Protein AF-A0A5A5R4A9-F1 (afdb_monomer_lite)

Radius of gyration: 17.51 Å; chains: 1; bounding box: 35×36×54 Å

Secondary structure (DSSP, 8-state):
-HHHHHHHHHHHH---HHHHHHHHHHHHHHHHHHHHHTS-HHHHHHHHHHHHHHHHHHHHHHHHHHHHHHHHHHHTT--S-TTTHHHHHHHHHH-TTS-HHHHHHHHHHHHHHHHHHHHHHHHHHHTTS-HHHHHHHHHHSTTSHHHHTT-THHHHTTS----

pLDDT: mean 81.93, std 16.81, range [34.12, 97.25]

Sequence (163 aa):
MASGAALVVSVITDASLATILIYLGAFAGFLAVSKWLRSSHTERKIIRVKAITGMSAGVIATGAYDLSRLLIVKLFNIPLNPFKAIPVFGQLIIGANSPESAVLIWGILYHLLNGILFAVAYCFLFGNRNWKWGIAWAIASPNSDIGKRFSPFLVRYKLGEPR

Structure (mmCIF, N/CA/C/O backbone):
data_AF-A0A5A5R4A9-F1
#
_entry.id   AF-A0A5A5R4A9-F1
#
loop_
_atom_site.group_PDB
_atom_site.id
_atom_site.type_symbol
_atom_site.label_atom_id
_atom_site.label_alt_id
_atom_site.label_comp_id
_atom_site.label_asym_id
_atom_site.label_entity_id
_atom_site.label_seq_id
_atom_site.pdbx_PDB_ins_code
_atom_site.Cartn_x
_atom_site.Cartn_y
_atom_site.Cartn_z
_atom_site.occupancy
_atom_site.B_iso_or_equiv
_atom_site.auth_seq_id
_atom_site.auth_comp_id
_atom_site.auth_asym_id
_atom_site.auth_atom_id
_atom_site.pdbx_PDB_model_num
ATOM 1 N N . MET A 1 1 ? -6.988 -0.443 0.063 1.00 60.91 1 MET A N 1
ATOM 2 C CA . MET A 1 1 ? -8.010 -0.640 -1.000 1.00 60.91 1 MET A CA 1
ATOM 3 C C . MET A 1 1 ? -7.913 0.433 -2.080 1.00 60.91 1 MET A C 1
ATOM 5 O O . MET A 1 1 ? -7.769 0.066 -3.236 1.00 60.91 1 MET A O 1
ATOM 9 N N . ALA A 1 2 ? -7.933 1.726 -1.726 1.00 67.50 2 ALA A N 1
ATOM 10 C CA . ALA A 1 2 ? -7.897 2.828 -2.698 1.00 67.50 2 ALA A CA 1
ATOM 11 C C . ALA A 1 2 ? -6.706 2.777 -3.678 1.00 67.50 2 ALA A C 1
ATOM 13 O O . ALA A 1 2 ? -6.908 2.972 -4.866 1.00 67.50 2 ALA A O 1
ATOM 14 N N . SER A 1 3 ? -5.498 2.438 -3.216 1.00 72.69 3 SER A N 1
ATOM 15 C CA . SER A 1 3 ? -4.315 2.282 -4.081 1.00 72.69 3 SER A CA 1
ATOM 16 C C . SER A 1 3 ? -4.457 1.153 -5.106 1.00 72.69 3 SER A C 1
ATOM 18 O O . SER A 1 3 ? -4.208 1.360 -6.284 1.00 72.69 3 SER A O 1
ATOM 20 N N . GLY A 1 4 ? -4.928 -0.024 -4.685 1.00 73.12 4 GLY A N 1
ATOM 21 C CA . GLY A 1 4 ? -5.156 -1.154 -5.591 1.00 73.12 4 GLY A CA 1
ATOM 22 C C . GLY A 1 4 ? -6.230 -0.851 -6.637 1.00 73.12 4 GLY A C 1
ATOM 23 O O . GLY A 1 4 ? -6.042 -1.145 -7.812 1.00 73.12 4 GLY A O 1
ATOM 24 N N . ALA A 1 5 ? -7.319 -0.190 -6.230 1.00 73.62 5 ALA A N 1
ATOM 25 C CA . ALA A 1 5 ? -8.326 0.302 -7.166 1.00 73.62 5 ALA A CA 1
ATOM 26 C C . ALA A 1 5 ? -7.737 1.349 -8.128 1.00 73.62 5 ALA A C 1
ATOM 28 O O . ALA A 1 5 ? -7.998 1.281 -9.324 1.00 73.62 5 ALA A O 1
ATOM 29 N N . ALA A 1 6 ? -6.892 2.260 -7.630 1.00 70.44 6 ALA A N 1
ATOM 30 C CA . ALA A 1 6 ? -6.219 3.261 -8.452 1.00 70.44 6 ALA A CA 1
ATOM 31 C C . ALA A 1 6 ? -5.344 2.628 -9.539 1.00 70.44 6 ALA A C 1
ATOM 33 O O . ALA A 1 6 ? -5.387 3.067 -10.684 1.00 70.44 6 ALA A O 1
ATOM 34 N N . LEU A 1 7 ? -4.602 1.571 -9.202 1.00 77.38 7 LEU A N 1
ATOM 35 C CA . LEU A 1 7 ? -3.797 0.822 -10.165 1.00 77.38 7 LEU A CA 1
ATOM 36 C C . LEU A 1 7 ? -4.652 0.146 -11.232 1.00 77.38 7 LEU A C 1
ATOM 38 O O . LEU A 1 7 ? -4.328 0.245 -12.408 1.00 77.38 7 LEU A O 1
ATOM 42 N N . VAL A 1 8 ? -5.743 -0.518 -10.841 1.00 77.81 8 VAL A N 1
ATOM 43 C CA . VAL A 1 8 ? -6.650 -1.167 -11.800 1.00 77.81 8 VAL A CA 1
ATOM 44 C C . VAL A 1 8 ? -7.247 -0.136 -12.756 1.00 77.81 8 VAL A C 1
ATOM 46 O O . VAL A 1 8 ? -7.223 -0.353 -13.963 1.00 77.81 8 VAL A O 1
ATOM 49 N N . VAL A 1 9 ? -7.726 1.000 -12.239 1.00 77.00 9 VAL A N 1
ATOM 50 C CA . VAL A 1 9 ? -8.260 2.085 -13.073 1.00 77.00 9 VAL A CA 1
ATOM 51 C C . VAL A 1 9 ? -7.174 2.631 -13.996 1.00 77.00 9 VAL A C 1
ATOM 53 O O . VAL A 1 9 ? -7.407 2.697 -15.193 1.00 77.00 9 VAL A O 1
ATOM 56 N N . SER A 1 10 ? -5.983 2.935 -13.473 1.00 73.31 10 SER A N 1
ATOM 57 C CA . SER A 1 10 ? -4.857 3.458 -14.260 1.00 73.31 10 SER A CA 1
ATOM 58 C C . SER A 1 10 ? -4.481 2.535 -15.417 1.00 73.31 10 SER A C 1
ATOM 60 O O . SER A 1 10 ? -4.291 3.005 -16.530 1.00 73.31 10 SER A O 1
ATOM 62 N N . VAL A 1 11 ? -4.445 1.220 -15.181 1.00 81.38 11 VAL A N 1
ATOM 63 C CA . VAL A 1 11 ? -4.130 0.224 -16.217 1.00 81.38 11 VAL A CA 1
ATOM 64 C C . VAL A 1 11 ? -5.257 0.071 -17.245 1.00 81.38 11 VAL A C 1
ATOM 66 O O . VAL A 1 11 ? -4.984 -0.257 -18.392 1.00 81.38 11 VAL A O 1
ATOM 69 N N . ILE A 1 12 ? -6.521 0.264 -16.856 1.00 82.50 12 ILE A N 1
ATOM 70 C CA . ILE A 1 12 ? -7.670 0.141 -17.771 1.00 82.50 12 ILE A CA 1
ATOM 71 C C . ILE A 1 12 ? -7.858 1.405 -18.615 1.00 82.50 12 ILE A C 1
ATOM 73 O O . ILE A 1 12 ? -8.268 1.311 -19.769 1.00 82.50 12 ILE A O 1
ATOM 77 N N . THR A 1 13 ? -7.614 2.582 -18.040 1.00 80.81 13 THR A N 1
ATOM 78 C CA . THR A 1 13 ? -7.904 3.871 -18.681 1.00 80.81 13 THR A CA 1
ATOM 79 C C . THR A 1 13 ? -6.671 4.564 -19.251 1.00 80.81 13 THR A C 1
ATOM 81 O O . THR A 1 13 ? -6.812 5.657 -19.795 1.00 80.81 13 THR A O 1
ATOM 84 N N . ASP A 1 14 ? -5.478 3.986 -19.075 1.00 80.00 14 ASP A N 1
ATOM 85 C CA . ASP A 1 14 ? -4.173 4.612 -19.342 1.00 80.00 14 ASP A CA 1
ATOM 86 C C . ASP A 1 14 ? -3.997 5.991 -18.665 1.00 80.00 14 ASP A C 1
ATOM 88 O O . ASP A 1 14 ? -3.138 6.796 -19.031 1.00 80.00 14 ASP A O 1
ATOM 92 N N . ALA A 1 15 ? -4.805 6.288 -17.641 1.00 81.69 15 ALA A N 1
ATOM 93 C CA . ALA A 1 15 ? -4.714 7.537 -16.901 1.00 81.69 15 ALA A CA 1
ATOM 94 C C . ALA A 1 15 ? -3.590 7.483 -15.858 1.00 81.69 15 ALA A C 1
ATOM 96 O O . ALA A 1 15 ? -3.252 6.424 -15.320 1.00 81.69 15 ALA A O 1
ATOM 97 N N . SER A 1 16 ? -3.049 8.657 -15.520 1.00 86.19 16 SER A N 1
ATOM 98 C CA . SER A 1 16 ? -1.993 8.793 -14.514 1.00 86.19 16 SER A CA 1
ATOM 99 C C . SER A 1 16 ? -2.409 8.183 -13.173 1.00 86.19 16 SER A C 1
ATOM 101 O O . SER A 1 16 ? -3.411 8.582 -12.565 1.00 86.19 16 SER A O 1
ATOM 103 N N . LEU A 1 17 ? -1.593 7.249 -12.677 1.00 84.62 17 LEU A N 1
ATOM 104 C CA . LEU A 1 17 ? -1.800 6.632 -11.370 1.00 84.62 17 LEU A CA 1
ATOM 105 C C . LEU A 1 17 ? -1.719 7.678 -10.257 1.00 84.62 17 LEU A C 1
ATOM 107 O O . LEU A 1 17 ? -2.479 7.599 -9.294 1.00 84.62 17 LEU A O 1
ATOM 111 N N . ALA A 1 18 ? -0.855 8.688 -10.403 1.00 86.81 18 ALA A N 1
ATOM 112 C CA . ALA A 1 18 ? -0.739 9.781 -9.442 1.00 86.81 18 ALA A CA 1
ATOM 113 C C . ALA A 1 18 ? -2.069 10.533 -9.289 1.00 86.81 18 ALA A C 1
ATOM 115 O O . ALA A 1 18 ? -2.556 10.721 -8.175 1.00 86.81 18 ALA A O 1
ATOM 116 N N . THR A 1 19 ? -2.697 10.898 -10.407 1.00 84.62 19 THR A N 1
ATOM 117 C CA . THR A 1 19 ? -3.981 11.608 -10.415 1.00 84.62 19 THR A CA 1
ATOM 118 C C . THR A 1 19 ? -5.083 10.781 -9.757 1.00 84.62 19 THR A C 1
ATOM 120 O O . THR A 1 19 ? -5.811 11.282 -8.899 1.00 84.62 19 THR A O 1
ATOM 123 N N . ILE A 1 20 ? -5.182 9.493 -10.096 1.00 85.50 20 ILE A N 1
ATOM 124 C CA . ILE A 1 20 ? -6.203 8.612 -9.515 1.00 85.50 20 ILE A CA 1
ATOM 125 C C . ILE A 1 20 ? -5.958 8.402 -8.014 1.00 85.50 20 ILE A C 1
ATOM 127 O O . ILE A 1 20 ? -6.907 8.420 -7.227 1.00 85.50 20 ILE A O 1
ATOM 131 N N . LEU A 1 21 ? -4.697 8.254 -7.595 1.00 88.50 21 LEU A N 1
ATOM 132 C CA . LEU A 1 21 ? -4.323 8.164 -6.182 1.00 88.50 21 LEU A CA 1
ATOM 133 C C . LEU A 1 21 ? -4.713 9.417 -5.403 1.00 88.50 21 LEU A C 1
ATOM 135 O O . LEU A 1 21 ? -5.209 9.287 -4.286 1.00 88.50 21 LEU A O 1
ATOM 139 N N . ILE A 1 22 ? -4.529 10.606 -5.982 1.00 89.62 22 ILE A N 1
ATOM 140 C CA . ILE A 1 22 ? -4.932 11.867 -5.353 1.00 89.62 22 ILE A CA 1
ATOM 141 C C . ILE A 1 22 ? -6.448 11.891 -5.152 1.00 89.62 22 ILE A C 1
ATOM 143 O O . ILE A 1 22 ? -6.898 12.108 -4.030 1.00 89.62 22 ILE A O 1
ATOM 147 N N . TYR A 1 23 ? -7.244 11.612 -6.188 1.00 88.62 23 TYR A N 1
ATOM 148 C CA . TYR A 1 23 ? -8.705 11.669 -6.072 1.00 88.62 23 TYR A CA 1
ATOM 149 C C . TYR A 1 23 ? -9.270 10.601 -5.132 1.00 88.62 23 TYR A C 1
ATOM 151 O O . TYR A 1 23 ? -10.047 10.918 -4.230 1.00 88.62 23 TYR A O 1
ATOM 159 N N . LEU A 1 24 ? -8.857 9.339 -5.288 1.00 85.44 24 LEU A N 1
ATOM 160 C CA . LEU A 1 24 ? -9.323 8.259 -4.415 1.00 85.44 24 LEU A CA 1
ATOM 161 C C . LEU A 1 24 ? -8.796 8.416 -2.986 1.00 85.44 24 LEU A C 1
ATOM 163 O O . LEU A 1 24 ? -9.513 8.111 -2.032 1.00 85.44 24 LEU A O 1
ATOM 167 N N . GLY A 1 25 ? -7.566 8.904 -2.825 1.00 86.88 25 GLY A N 1
ATOM 168 C CA . GLY A 1 25 ? -6.965 9.208 -1.531 1.00 86.88 25 GLY A CA 1
ATOM 169 C C . GLY A 1 25 ? -7.686 10.346 -0.816 1.00 86.88 25 GLY A C 1
ATOM 170 O O . GLY A 1 25 ? -8.029 10.197 0.355 1.00 86.88 25 GLY A O 1
ATOM 171 N N . ALA A 1 26 ? -7.991 11.439 -1.518 1.00 88.12 26 ALA A N 1
ATOM 172 C CA . ALA A 1 26 ? -8.758 12.560 -0.982 1.00 88.12 26 ALA A CA 1
ATOM 173 C C . ALA A 1 26 ? -10.172 12.128 -0.578 1.00 88.12 26 ALA A C 1
ATOM 175 O O . ALA A 1 26 ? -10.618 12.440 0.526 1.00 88.12 26 ALA A O 1
ATOM 176 N N . PHE A 1 27 ? -10.850 11.343 -1.419 1.00 88.50 27 PHE A N 1
ATOM 177 C CA . PHE A 1 27 ? -12.175 10.814 -1.106 1.00 88.50 27 PHE A CA 1
ATOM 178 C C . PHE A 1 27 ? -12.151 9.879 0.114 1.00 88.50 27 PHE A C 1
ATOM 180 O O . PHE A 1 27 ? -12.928 10.054 1.053 1.00 88.50 27 PHE A O 1
ATOM 187 N N . ALA A 1 28 ? -11.217 8.924 0.158 1.00 86.50 28 ALA A N 1
ATOM 188 C CA . ALA A 1 28 ? -11.058 8.031 1.305 1.00 86.50 28 ALA A CA 1
ATOM 189 C C . ALA A 1 28 ? -10.687 8.798 2.587 1.00 86.50 28 ALA A C 1
ATOM 191 O O . ALA A 1 28 ? -11.217 8.499 3.659 1.00 86.50 28 ALA A O 1
ATOM 192 N N . GLY A 1 29 ? -9.818 9.805 2.477 1.00 88.06 29 GLY A N 1
ATOM 193 C CA . GLY A 1 29 ? -9.434 10.696 3.568 1.00 88.06 29 GLY A CA 1
ATOM 194 C C . GLY A 1 29 ? -10.621 11.492 4.103 1.00 88.06 29 GLY A C 1
ATOM 195 O O . GLY A 1 29 ? -10.845 11.514 5.311 1.00 88.06 29 GLY A O 1
ATOM 196 N N . PHE A 1 30 ? -11.441 12.060 3.217 1.00 91.75 30 PHE A N 1
ATOM 197 C CA . PHE A 1 30 ? -12.674 12.752 3.586 1.00 91.75 30 PHE A CA 1
ATOM 198 C C . PHE A 1 30 ? -13.633 11.840 4.362 1.00 91.75 30 PHE A C 1
ATOM 200 O O . PHE A 1 30 ? -14.136 12.234 5.417 1.00 91.75 30 PHE A O 1
ATOM 207 N N . LEU A 1 31 ? -13.853 10.606 3.895 1.00 89.81 31 LEU A N 1
ATOM 208 C CA . LEU A 1 31 ? -14.693 9.631 4.599 1.00 89.81 31 LEU A CA 1
ATOM 209 C C . LEU A 1 31 ? -14.110 9.254 5.968 1.00 89.81 31 LEU A C 1
ATOM 211 O O . LEU A 1 31 ? -14.847 9.189 6.955 1.00 89.81 31 LEU A O 1
ATOM 215 N N . ALA A 1 32 ? -12.793 9.044 6.047 1.00 88.38 32 ALA A N 1
ATOM 216 C CA . ALA A 1 32 ? -12.106 8.708 7.290 1.00 88.38 32 ALA A CA 1
ATOM 217 C C . ALA A 1 32 ? -12.203 9.844 8.322 1.00 88.38 32 ALA A C 1
ATOM 219 O O . ALA A 1 32 ? -12.573 9.594 9.470 1.00 88.38 32 ALA A O 1
ATOM 220 N N . VAL A 1 33 ? -11.944 11.089 7.910 1.00 91.56 33 VAL A N 1
ATOM 221 C CA . VAL A 1 33 ? -12.075 12.284 8.759 1.00 91.56 33 VAL A CA 1
ATOM 222 C C . VAL A 1 33 ? -13.526 12.477 9.187 1.00 91.56 33 VAL A C 1
ATOM 224 O O . VAL A 1 33 ? -13.798 12.641 10.373 1.00 91.56 33 VAL A O 1
ATOM 227 N N . SER A 1 34 ? -14.477 12.370 8.258 1.00 91.81 34 SER A N 1
ATOM 228 C CA . SER A 1 34 ? -15.907 12.499 8.559 1.00 91.81 34 SER A CA 1
ATOM 229 C C . SER A 1 34 ? -16.367 11.470 9.591 1.00 91.81 34 SER A C 1
ATOM 231 O O . SER A 1 34 ? -17.054 11.818 10.555 1.00 91.81 34 SER A O 1
ATOM 233 N N . LYS A 1 35 ? -15.955 10.202 9.444 1.00 90.56 35 LYS A N 1
ATOM 234 C CA . LYS A 1 35 ? -16.249 9.162 10.438 1.00 90.56 35 LYS A CA 1
ATOM 235 C C . LYS A 1 35 ? -15.551 9.455 11.763 1.00 90.56 35 LYS A C 1
ATOM 237 O O . LYS A 1 35 ? -16.188 9.313 12.803 1.00 90.56 35 LYS A O 1
ATOM 242 N N . TRP A 1 36 ? -14.291 9.888 11.757 1.00 90.12 36 TRP A N 1
ATOM 243 C CA . TRP A 1 36 ? -13.538 10.216 12.972 1.00 90.12 36 TRP A CA 1
ATOM 244 C C . TRP A 1 36 ? -14.196 11.329 13.793 1.00 90.12 36 TRP A C 1
ATOM 246 O O . TRP A 1 36 ? -14.381 11.184 15.006 1.00 90.12 36 TRP A O 1
ATOM 256 N N . LEU A 1 37 ? -14.602 12.415 13.130 1.00 93.81 37 LEU A N 1
ATOM 257 C CA . LEU A 1 37 ? -15.257 13.558 13.764 1.00 93.81 37 LEU A CA 1
ATOM 258 C C . LEU A 1 37 ? -16.577 13.154 14.431 1.00 93.81 37 LEU A C 1
ATOM 260 O O . LEU A 1 37 ? -16.845 13.591 15.546 1.00 93.81 37 LEU A O 1
ATOM 264 N N . ARG A 1 38 ? -17.339 12.247 13.807 1.00 93.06 38 ARG A N 1
ATOM 265 C CA . ARG A 1 38 ? -18.612 11.713 14.327 1.00 93.06 38 ARG A CA 1
ATOM 266 C C . ARG A 1 38 ? -18.462 10.555 15.322 1.00 93.06 38 ARG A C 1
ATOM 268 O O . ARG A 1 38 ? -19.464 10.075 15.837 1.00 93.06 38 ARG A O 1
ATOM 275 N N . SER A 1 39 ? -17.246 10.062 15.551 1.00 91.62 39 SER A N 1
ATOM 276 C CA . SER A 1 39 ? -16.999 8.902 16.415 1.00 91.62 39 SER A CA 1
ATOM 277 C C . SER A 1 39 ? -16.816 9.308 17.876 1.00 91.62 39 SER A C 1
ATOM 279 O O . SER A 1 39 ? -16.130 10.287 18.179 1.00 91.62 39 SER A O 1
ATOM 281 N N . SER A 1 40 ? -17.367 8.500 18.778 1.00 94.50 40 SER A N 1
ATOM 282 C CA . SER A 1 40 ? -17.133 8.564 20.224 1.00 94.50 40 SER A CA 1
ATOM 283 C C . SER A 1 40 ? -15.663 8.299 20.587 1.00 94.50 40 SER A C 1
ATOM 285 O O . SER A 1 40 ? -14.882 7.775 19.789 1.00 94.50 40 SER A O 1
ATOM 287 N N . HIS A 1 41 ? -15.264 8.621 21.823 1.00 91.94 41 HIS A N 1
ATOM 288 C CA . HIS A 1 41 ? -13.893 8.380 22.294 1.00 91.94 41 HIS A CA 1
ATOM 289 C C . HIS A 1 41 ? -13.493 6.892 22.202 1.00 91.94 41 HIS A C 1
ATOM 291 O O . HIS A 1 41 ? -12.390 6.565 21.755 1.00 91.94 41 HIS A O 1
ATOM 297 N N . THR A 1 42 ? -14.415 5.986 22.540 1.00 92.69 42 THR A N 1
ATOM 298 C CA . THR A 1 42 ? -14.217 4.532 22.444 1.00 92.69 42 THR A CA 1
ATOM 299 C C . THR A 1 42 ? -14.038 4.075 20.995 1.00 92.69 42 THR A C 1
ATOM 301 O O . THR A 1 42 ? -13.090 3.349 20.692 1.00 92.69 42 THR A O 1
ATOM 304 N N . GLU A 1 43 ? -14.885 4.542 20.071 1.00 90.81 43 GLU A N 1
ATOM 305 C CA . GLU A 1 43 ? -14.748 4.233 18.640 1.00 90.81 43 GLU A CA 1
ATOM 306 C C . GLU A 1 43 ? -13.420 4.742 18.071 1.00 90.81 43 GLU A C 1
ATOM 308 O O . GLU A 1 43 ? -12.744 4.014 17.345 1.00 90.81 43 GLU A O 1
ATOM 313 N N . ARG A 1 44 ? -12.996 5.960 18.436 1.00 91.50 44 ARG A N 1
ATOM 314 C CA . ARG A 1 44 ? -11.704 6.526 18.011 1.00 91.50 44 ARG A CA 1
ATOM 315 C C . ARG A 1 44 ? -10.527 5.664 18.462 1.00 91.50 44 ARG A C 1
ATOM 317 O O . ARG A 1 44 ? -9.604 5.438 17.678 1.00 91.50 44 ARG A O 1
ATOM 324 N N . LYS A 1 45 ? -10.568 5.131 19.689 1.00 92.75 45 LYS A N 1
ATOM 325 C CA . LYS A 1 45 ? -9.546 4.199 20.191 1.00 92.75 45 LYS A CA 1
ATOM 326 C C . LYS A 1 45 ? -9.501 2.919 19.353 1.00 92.75 45 LYS A C 1
ATOM 328 O O . LYS A 1 45 ? -8.416 2.506 18.952 1.00 92.75 45 LYS A O 1
ATOM 333 N N . ILE A 1 46 ? -10.658 2.339 19.023 1.00 91.06 46 ILE A N 1
ATOM 334 C CA . ILE A 1 46 ? -10.749 1.140 18.170 1.00 91.06 46 ILE A CA 1
ATOM 335 C C . ILE A 1 46 ? -10.209 1.424 16.762 1.00 91.06 46 ILE A C 1
ATOM 337 O O . ILE A 1 46 ? -9.392 0.655 16.257 1.00 91.06 46 ILE A O 1
ATOM 341 N N . ILE A 1 47 ? -10.621 2.535 16.142 1.00 91.50 47 ILE A N 1
ATOM 342 C CA . ILE A 1 47 ? -10.147 2.964 14.816 1.00 91.50 47 ILE A CA 1
ATOM 343 C C . ILE A 1 47 ? -8.623 3.110 14.824 1.00 91.50 47 ILE A C 1
ATOM 345 O O . ILE A 1 47 ? -7.954 2.575 13.942 1.00 91.50 47 ILE A O 1
ATOM 349 N N . ARG A 1 48 ? -8.063 3.781 15.839 1.00 93.06 48 ARG A N 1
ATOM 350 C CA . ARG A 1 48 ? -6.616 3.988 15.968 1.00 93.06 48 ARG A CA 1
ATOM 351 C C . ARG A 1 48 ? -5.860 2.669 16.109 1.00 93.06 48 ARG A C 1
ATOM 353 O O . ARG A 1 48 ? -4.880 2.471 15.399 1.00 93.06 48 ARG A O 1
ATOM 360 N N . VAL A 1 49 ? -6.315 1.772 16.987 1.00 92.69 49 VAL A N 1
ATOM 361 C CA . VAL A 1 49 ? -5.683 0.456 17.175 1.00 92.69 49 VAL A CA 1
ATOM 362 C C . VAL A 1 49 ? -5.697 -0.324 15.864 1.00 92.69 49 VAL A C 1
ATOM 364 O O . VAL A 1 49 ? -4.645 -0.757 15.410 1.00 92.69 49 VAL A O 1
ATOM 367 N N . LYS A 1 50 ? -6.850 -0.418 15.190 1.00 90.88 50 LYS A N 1
ATOM 368 C CA . LYS A 1 50 ? -6.959 -1.115 13.900 1.00 90.88 50 LYS A CA 1
ATOM 369 C C . LYS A 1 50 ? -6.061 -0.511 12.819 1.00 90.88 50 LYS A C 1
ATOM 371 O O . LYS A 1 50 ? -5.443 -1.261 12.067 1.00 90.88 50 LYS A O 1
ATOM 376 N N . ALA A 1 51 ? -5.971 0.817 12.744 1.00 92.56 51 ALA A N 1
ATOM 377 C CA . ALA A 1 51 ? -5.124 1.504 11.773 1.00 92.56 51 ALA A CA 1
ATOM 378 C C . ALA A 1 51 ? -3.630 1.248 12.025 1.00 92.56 51 ALA A C 1
ATOM 380 O O . ALA A 1 51 ? -2.911 0.911 11.089 1.00 92.56 51 ALA A O 1
ATOM 381 N N . ILE A 1 52 ? -3.175 1.350 13.279 1.00 94.94 52 ILE A N 1
ATOM 382 C CA . ILE A 1 52 ? -1.774 1.097 13.648 1.00 94.94 52 ILE A CA 1
ATOM 383 C C . ILE A 1 52 ? -1.425 -0.375 13.429 1.00 94.94 52 ILE A C 1
ATOM 385 O O . ILE A 1 52 ? -0.447 -0.670 12.748 1.00 94.94 52 ILE A O 1
ATOM 389 N N . THR A 1 53 ? -2.249 -1.302 13.932 1.00 92.12 53 THR A N 1
ATOM 390 C CA . THR A 1 53 ? -2.041 -2.742 13.733 1.00 92.12 53 THR A CA 1
ATOM 391 C C . THR A 1 53 ? -1.990 -3.088 12.250 1.00 92.12 53 THR A C 1
ATOM 393 O O . THR A 1 53 ? -1.080 -3.792 11.825 1.00 92.12 53 THR A O 1
ATOM 396 N N . GLY A 1 54 ? -2.917 -2.558 11.447 1.00 92.19 54 GLY A N 1
ATOM 397 C CA . GLY A 1 54 ? -2.929 -2.773 10.003 1.00 92.19 54 GLY A CA 1
ATOM 398 C C . GLY A 1 54 ? -1.709 -2.185 9.298 1.00 92.19 54 GLY A C 1
ATOM 399 O O . GLY A 1 54 ? -1.165 -2.823 8.404 1.00 92.19 54 GLY A O 1
ATOM 400 N N . MET A 1 55 ? -1.233 -1.012 9.718 1.00 94.69 55 MET A N 1
ATOM 401 C CA . MET A 1 55 ? -0.031 -0.398 9.156 1.00 94.69 55 MET A CA 1
ATOM 402 C C . MET A 1 55 ? 1.216 -1.232 9.451 1.00 94.69 55 MET A C 1
ATOM 404 O O . MET A 1 55 ? 1.936 -1.595 8.522 1.00 94.69 55 MET A O 1
ATOM 408 N N . SER A 1 56 ? 1.439 -1.597 10.716 1.00 95.69 56 SER A N 1
ATOM 409 C CA . SER A 1 56 ? 2.573 -2.436 11.115 1.00 95.69 56 SER A CA 1
ATOM 410 C C . SER A 1 56 ? 2.520 -3.809 10.446 1.00 95.69 56 SER A C 1
ATOM 412 O O . SER A 1 56 ? 3.515 -4.256 9.877 1.00 95.69 56 SER A O 1
ATOM 414 N N . ALA A 1 57 ? 1.347 -4.452 10.438 1.00 91.75 57 ALA A N 1
ATOM 415 C CA . ALA A 1 57 ? 1.150 -5.728 9.758 1.00 91.75 57 ALA A CA 1
ATOM 416 C C . ALA A 1 57 ? 1.391 -5.614 8.248 1.00 91.75 57 ALA A C 1
ATOM 418 O O . ALA A 1 57 ? 1.969 -6.520 7.663 1.00 91.75 57 ALA A O 1
ATOM 419 N N . GLY A 1 58 ? 0.996 -4.505 7.619 1.00 92.00 58 GLY A N 1
ATOM 420 C CA . GLY A 1 58 ? 1.214 -4.260 6.196 1.00 92.00 58 GLY A CA 1
ATOM 421 C C . GLY A 1 58 ? 2.685 -4.132 5.823 1.00 92.00 58 GLY A C 1
ATOM 422 O O . GLY A 1 58 ? 3.109 -4.748 4.848 1.00 92.00 58 GLY A O 1
ATOM 423 N N . VAL A 1 59 ? 3.480 -3.406 6.616 1.00 94.69 59 VAL A N 1
ATOM 424 C CA . VAL A 1 59 ? 4.939 -3.319 6.414 1.00 94.69 59 VAL A CA 1
ATOM 425 C C . VAL A 1 59 ? 5.573 -4.707 6.516 1.00 94.69 59 VAL A C 1
ATOM 427 O O . VAL A 1 59 ? 6.281 -5.133 5.603 1.00 94.69 59 VAL A O 1
ATOM 430 N N . ILE A 1 60 ? 5.260 -5.444 7.588 1.00 94.81 60 ILE A N 1
ATOM 431 C CA . ILE A 1 60 ? 5.800 -6.790 7.829 1.00 94.81 60 ILE A CA 1
ATOM 432 C C . ILE A 1 60 ? 5.380 -7.753 6.712 1.00 94.81 60 ILE A C 1
ATOM 434 O O . ILE A 1 60 ? 6.219 -8.461 6.161 1.00 94.81 60 ILE A O 1
ATOM 438 N N . ALA A 1 61 ? 4.097 -7.765 6.346 1.00 89.88 61 ALA A N 1
ATOM 439 C CA . ALA A 1 61 ? 3.564 -8.653 5.319 1.00 89.88 61 ALA A CA 1
ATOM 440 C C . ALA A 1 61 ? 4.148 -8.354 3.934 1.00 89.88 61 ALA A C 1
ATOM 442 O O . ALA A 1 61 ? 4.432 -9.288 3.191 1.00 89.88 61 ALA A O 1
ATOM 443 N N . THR A 1 62 ? 4.369 -7.079 3.598 1.00 92.38 62 THR A N 1
ATOM 444 C CA . THR A 1 62 ? 5.009 -6.686 2.331 1.00 92.38 62 THR A CA 1
ATOM 445 C C . THR A 1 62 ? 6.440 -7.217 2.272 1.00 92.38 62 THR A C 1
ATOM 447 O O . THR A 1 62 ? 6.803 -7.885 1.308 1.00 92.38 62 THR A O 1
ATOM 450 N N . GLY A 1 63 ? 7.221 -7.027 3.342 1.00 94.06 63 GLY A N 1
ATOM 451 C CA . GLY A 1 63 ? 8.579 -7.569 3.429 1.00 94.06 63 GLY A CA 1
ATOM 452 C C . GLY A 1 63 ? 8.618 -9.100 3.379 1.00 94.06 63 GLY A C 1
ATOM 453 O O . GLY A 1 63 ? 9.413 -9.675 2.639 1.00 94.06 63 GLY A O 1
ATOM 454 N N . ALA A 1 64 ? 7.728 -9.776 4.111 1.00 92.81 64 ALA A N 1
ATOM 455 C CA . ALA A 1 64 ? 7.633 -11.236 4.103 1.00 92.81 64 ALA A CA 1
ATOM 456 C C . ALA A 1 64 ? 7.240 -11.783 2.720 1.00 92.81 64 ALA A C 1
ATOM 458 O O . ALA A 1 64 ? 7.771 -12.805 2.281 1.00 92.81 64 ALA A O 1
ATOM 459 N N . TYR A 1 65 ? 6.341 -11.093 2.017 1.00 90.31 65 TYR A N 1
ATOM 460 C CA . TYR A 1 65 ? 5.936 -11.425 0.656 1.00 90.31 65 TYR A CA 1
ATOM 461 C C . TY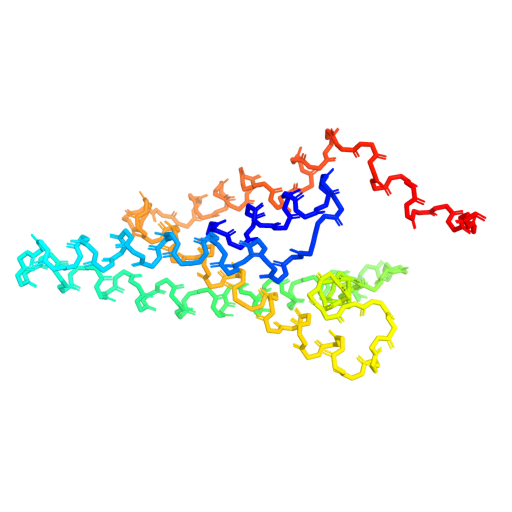R A 1 65 ? 7.095 -11.284 -0.337 1.00 90.31 65 TYR A C 1
ATOM 463 O O . TYR A 1 65 ? 7.361 -12.209 -1.107 1.00 90.31 65 TYR A O 1
ATOM 471 N N . ASP A 1 66 ? 7.822 -10.167 -0.279 1.00 93.25 66 ASP A N 1
ATOM 472 C CA . ASP A 1 66 ? 8.974 -9.897 -1.142 1.00 93.25 66 ASP A CA 1
ATOM 473 C C . ASP A 1 66 ? 10.116 -10.891 -0.890 1.00 93.25 66 ASP A C 1
ATOM 475 O O . ASP A 1 66 ? 10.691 -11.430 -1.840 1.00 93.25 66 ASP A O 1
ATOM 479 N N . LEU A 1 67 ? 10.391 -11.210 0.381 1.00 94.75 67 LEU A N 1
ATOM 480 C CA . LEU A 1 67 ? 11.362 -12.235 0.759 1.00 94.75 67 LEU A CA 1
ATOM 481 C C . LEU A 1 67 ? 10.950 -13.611 0.229 1.00 94.75 67 LEU A C 1
ATOM 483 O O . LEU A 1 67 ? 11.764 -14.305 -0.375 1.00 94.75 67 LEU A O 1
ATOM 487 N N . SER A 1 68 ? 9.682 -13.990 0.403 1.00 92.12 68 SER A N 1
ATOM 488 C CA . SER A 1 68 ? 9.158 -15.263 -0.103 1.00 92.12 68 SER A CA 1
ATOM 489 C C . SER A 1 68 ? 9.304 -15.356 -1.622 1.00 92.12 68 SER A C 1
ATOM 491 O O . SER A 1 68 ? 9.768 -16.369 -2.142 1.00 92.12 68 SER A O 1
ATOM 493 N N . ARG A 1 69 ? 8.980 -14.276 -2.346 1.00 88.94 69 ARG A N 1
ATOM 494 C CA . ARG A 1 69 ? 9.131 -14.206 -3.804 1.00 88.94 69 ARG A CA 1
ATOM 495 C C . ARG A 1 69 ? 10.597 -14.349 -4.229 1.00 88.94 69 ARG A C 1
ATOM 497 O O . ARG A 1 69 ? 10.886 -15.089 -5.169 1.00 88.94 69 ARG A O 1
ATOM 504 N N . L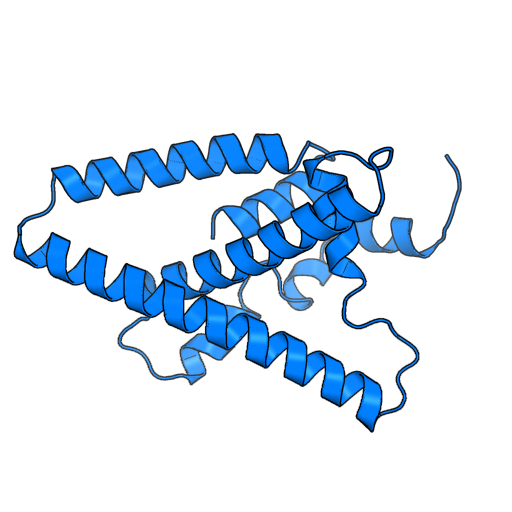EU A 1 70 ? 11.515 -13.678 -3.533 1.0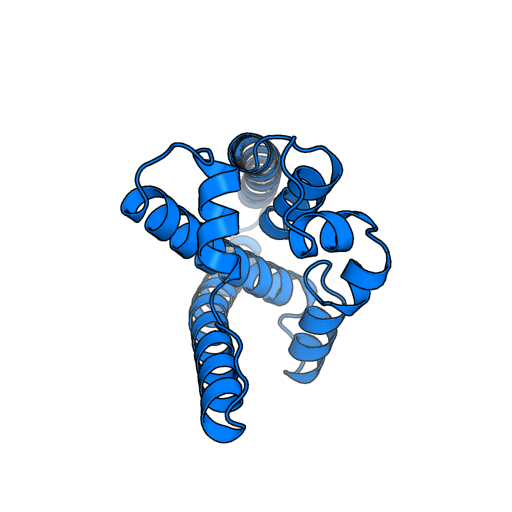0 92.69 70 LEU A N 1
ATOM 505 C CA . LEU A 1 70 ? 12.953 -13.774 -3.788 1.00 92.69 70 LEU A CA 1
ATOM 506 C C . LEU A 1 70 ? 13.483 -15.193 -3.547 1.00 92.69 70 LEU A C 1
ATOM 508 O O . LEU A 1 70 ? 14.237 -15.708 -4.371 1.00 92.69 70 LEU A O 1
ATOM 512 N N . LEU A 1 71 ? 13.081 -15.822 -2.439 1.00 93.88 71 LEU A N 1
ATOM 513 C CA . LEU A 1 71 ? 13.475 -17.189 -2.099 1.00 93.88 71 LEU A CA 1
ATOM 514 C C . LEU A 1 71 ? 12.985 -18.184 -3.150 1.00 93.88 71 LEU A C 1
ATOM 516 O O . LEU A 1 71 ? 13.775 -19.003 -3.600 1.00 93.88 71 LEU A O 1
ATOM 520 N N . ILE A 1 72 ? 11.732 -18.080 -3.601 1.00 93.00 72 ILE A N 1
ATOM 521 C CA . ILE A 1 72 ? 11.188 -18.954 -4.652 1.00 93.00 72 ILE A CA 1
ATOM 522 C C . ILE A 1 72 ? 12.001 -18.823 -5.944 1.00 93.00 72 ILE A C 1
ATOM 524 O O . ILE A 1 72 ? 12.449 -19.825 -6.493 1.00 93.00 72 ILE A O 1
ATOM 528 N N . VAL A 1 73 ? 12.244 -17.598 -6.420 1.00 91.75 73 VAL A N 1
ATOM 529 C CA . VAL A 1 73 ? 13.013 -17.393 -7.658 1.00 91.75 73 VAL A CA 1
ATOM 530 C C . VAL A 1 73 ? 14.421 -17.983 -7.549 1.00 91.75 73 VAL A C 1
ATOM 532 O O . VAL A 1 73 ? 14.868 -18.655 -8.477 1.00 91.75 73 VAL A O 1
ATOM 535 N N . LYS A 1 74 ? 15.099 -17.773 -6.412 1.00 93.12 74 LYS A N 1
ATOM 536 C CA . LYS A 1 74 ? 16.459 -18.276 -6.181 1.00 93.12 74 LYS A CA 1
ATOM 537 C C . LYS A 1 74 ? 16.518 -19.795 -6.016 1.00 93.12 74 LYS A C 1
ATOM 539 O O . LYS A 1 74 ? 17.378 -20.423 -6.613 1.00 93.12 74 LYS A O 1
ATOM 544 N N . LEU A 1 75 ? 15.622 -20.384 -5.224 1.00 95.44 75 LEU A N 1
ATOM 545 C CA . LEU A 1 75 ? 15.628 -21.824 -4.934 1.00 95.44 75 LEU A CA 1
ATOM 546 C C . LEU A 1 75 ? 15.287 -22.665 -6.166 1.00 95.44 75 LEU A C 1
ATOM 548 O O . LEU A 1 75 ? 15.830 -23.752 -6.333 1.00 95.44 75 LEU A O 1
ATOM 552 N N . PHE A 1 76 ? 14.410 -22.157 -7.031 1.00 94.50 76 PHE A N 1
ATOM 553 C CA . PHE A 1 76 ? 13.958 -22.866 -8.228 1.00 94.50 76 PHE A CA 1
ATOM 554 C C . PHE A 1 76 ? 14.652 -22.398 -9.519 1.00 94.50 76 PHE A C 1
ATOM 556 O O . PHE A 1 76 ? 14.236 -22.807 -10.600 1.00 94.50 76 PHE A O 1
ATOM 563 N N . ASN A 1 77 ? 15.690 -21.550 -9.432 1.00 91.94 77 ASN A N 1
ATOM 564 C CA . ASN A 1 77 ? 16.430 -20.995 -10.579 1.00 91.94 77 ASN A CA 1
ATOM 565 C C . ASN A 1 77 ? 15.523 -20.434 -11.688 1.00 91.94 77 ASN A C 1
ATOM 567 O O . ASN A 1 77 ? 15.759 -20.623 -12.882 1.00 91.94 77 ASN A O 1
ATOM 571 N N . ILE A 1 78 ? 14.454 -19.744 -11.294 1.00 91.56 78 ILE A N 1
ATOM 572 C CA . ILE A 1 78 ? 13.483 -19.204 -12.243 1.00 91.56 78 ILE A CA 1
ATOM 573 C C . ILE A 1 78 ? 14.103 -17.963 -12.909 1.00 91.56 78 ILE A C 1
ATOM 575 O O . ILE A 1 78 ? 14.484 -17.033 -12.197 1.00 91.56 78 ILE A O 1
ATOM 579 N N . PRO A 1 79 ? 14.171 -17.868 -14.251 1.00 89.06 79 PRO A N 1
ATOM 580 C CA . PRO A 1 79 ? 14.784 -16.735 -14.952 1.00 89.06 79 PRO A CA 1
ATOM 581 C C . PRO A 1 79 ? 13.836 -15.522 -15.016 1.00 89.06 79 PRO A C 1
ATOM 583 O O . PRO A 1 79 ? 13.541 -14.982 -16.081 1.00 89.06 79 PRO A O 1
ATOM 586 N N . LEU A 1 80 ? 13.299 -15.102 -13.870 1.00 86.50 80 LEU A N 1
ATOM 587 C CA . LEU A 1 80 ? 12.378 -13.975 -13.742 1.00 86.50 80 LEU A CA 1
ATOM 588 C C . LEU A 1 80 ? 12.876 -13.017 -12.665 1.00 86.50 80 LEU A C 1
ATOM 590 O O . LEU A 1 80 ? 13.230 -13.435 -11.569 1.00 86.50 80 LEU A O 1
ATOM 594 N N . ASN A 1 81 ? 12.832 -11.714 -12.947 1.00 86.69 81 ASN A N 1
ATOM 595 C CA . ASN A 1 81 ? 13.072 -10.708 -11.918 1.00 86.69 81 ASN A CA 1
ATOM 596 C C . ASN A 1 81 ? 11.826 -10.601 -11.010 1.00 86.69 81 ASN A C 1
ATOM 598 O O . ASN A 1 81 ? 10.782 -10.128 -11.480 1.00 86.69 81 ASN A O 1
ATOM 602 N N . PRO A 1 82 ? 11.912 -10.978 -9.717 1.00 86.19 82 PRO A N 1
ATOM 603 C CA . PRO A 1 82 ? 10.772 -10.952 -8.803 1.00 86.19 82 PRO A CA 1
ATOM 604 C C . PRO A 1 82 ? 10.238 -9.535 -8.551 1.00 86.19 82 PRO A C 1
ATOM 606 O O . PRO A 1 82 ? 9.097 -9.380 -8.126 1.00 86.19 82 PRO A O 1
ATOM 609 N N . PHE A 1 83 ? 11.013 -8.492 -8.845 1.00 91.56 83 PHE A N 1
ATOM 610 C CA . PHE A 1 83 ? 10.673 -7.097 -8.565 1.00 91.56 83 PHE A CA 1
ATOM 611 C C . PHE A 1 83 ? 10.393 -6.268 -9.825 1.00 91.56 83 PHE A C 1
ATOM 613 O O . PHE A 1 83 ? 10.277 -5.048 -9.745 1.00 91.56 83 PHE A O 1
ATOM 620 N N . LYS A 1 84 ? 10.198 -6.915 -10.987 1.00 89.69 84 LYS A N 1
ATOM 621 C CA . LYS A 1 84 ? 9.941 -6.237 -12.276 1.00 89.69 84 LYS A CA 1
ATOM 622 C C . LYS A 1 84 ? 8.729 -5.291 -12.260 1.00 89.69 84 LYS A C 1
ATOM 624 O O . LYS A 1 84 ? 8.670 -4.365 -13.058 1.00 89.69 84 LYS A O 1
ATOM 629 N N . ALA A 1 85 ? 7.768 -5.506 -11.361 1.00 88.44 85 ALA A N 1
ATOM 630 C CA . ALA A 1 85 ? 6.598 -4.640 -11.225 1.00 88.44 85 ALA A CA 1
ATOM 631 C C . ALA A 1 85 ? 6.906 -3.280 -10.567 1.00 88.44 85 ALA A C 1
ATOM 633 O O . ALA A 1 85 ? 6.187 -2.320 -10.822 1.00 88.44 85 ALA A O 1
ATOM 634 N N . ILE A 1 86 ? 7.961 -3.176 -9.747 1.00 91.44 86 ILE A N 1
ATOM 635 C CA . ILE A 1 86 ? 8.258 -1.954 -8.983 1.00 91.44 86 ILE A CA 1
ATOM 636 C C . ILE A 1 86 ? 8.508 -0.756 -9.918 1.00 91.44 86 ILE A C 1
ATOM 638 O O . ILE A 1 86 ? 7.821 0.254 -9.755 1.00 91.44 86 ILE A O 1
ATOM 642 N N . PRO A 1 87 ? 9.386 -0.841 -10.940 1.00 91.94 87 PRO A N 1
ATOM 643 C CA . PRO A 1 87 ? 9.584 0.272 -11.869 1.00 91.94 87 PRO A CA 1
ATOM 644 C C . PRO A 1 87 ? 8.319 0.656 -12.645 1.00 91.94 87 PRO A C 1
ATOM 646 O O . PRO A 1 87 ? 8.108 1.834 -12.915 1.00 91.94 87 PRO A O 1
ATOM 649 N N . VAL A 1 88 ? 7.441 -0.306 -12.956 1.00 90.25 88 VAL A N 1
ATOM 650 C CA . VAL A 1 88 ? 6.178 -0.036 -13.666 1.00 90.25 88 VAL A CA 1
ATOM 651 C C . VAL A 1 88 ? 5.298 0.915 -12.855 1.00 90.25 88 VAL A C 1
ATOM 653 O O . VAL A 1 88 ? 4.763 1.874 -13.401 1.00 90.25 88 VAL A O 1
ATOM 656 N N . PHE A 1 89 ? 5.194 0.713 -11.539 1.00 90.31 89 PHE A N 1
ATOM 657 C CA . PHE A 1 89 ? 4.436 1.622 -10.676 1.00 90.31 89 PHE A CA 1
ATOM 658 C C . PHE A 1 89 ? 5.016 3.036 -10.674 1.00 90.31 89 PHE A C 1
ATOM 660 O O . PHE A 1 89 ? 4.264 4.003 -10.753 1.00 90.31 89 PHE A O 1
ATOM 667 N N . GLY A 1 90 ? 6.344 3.162 -10.632 1.00 91.75 90 GLY A N 1
ATOM 668 C CA . GLY A 1 90 ? 7.013 4.456 -10.725 1.00 91.75 90 GLY A CA 1
ATOM 669 C C . GLY A 1 90 ? 6.697 5.175 -12.031 1.00 91.75 90 GLY A C 1
ATOM 670 O O . GLY A 1 90 ? 6.279 6.329 -12.010 1.00 91.75 90 GLY A O 1
ATOM 671 N N . GLN A 1 91 ? 6.807 4.477 -13.162 1.00 92.69 91 GLN A N 1
ATOM 672 C CA . GLN A 1 91 ? 6.500 5.036 -14.482 1.00 92.69 91 GLN A CA 1
ATOM 673 C C . GLN A 1 91 ? 5.042 5.493 -14.595 1.00 92.69 91 GLN A C 1
ATOM 675 O O . GLN A 1 91 ? 4.781 6.543 -15.174 1.00 92.69 91 GLN A O 1
ATOM 680 N N . LEU A 1 92 ? 4.097 4.756 -14.002 1.00 89.62 92 LEU A N 1
ATOM 681 C CA . LEU A 1 92 ? 2.684 5.151 -13.972 1.00 89.62 92 LEU A CA 1
ATOM 682 C C . LEU A 1 92 ? 2.417 6.399 -13.111 1.00 89.62 92 LEU A C 1
ATOM 684 O O . LEU A 1 92 ? 1.396 7.063 -13.297 1.00 89.62 92 LEU A O 1
ATOM 688 N N . ILE A 1 93 ? 3.304 6.716 -12.161 1.00 91.25 93 ILE A N 1
ATOM 689 C CA . ILE A 1 93 ? 3.170 7.868 -11.257 1.00 91.25 93 ILE A CA 1
ATOM 690 C C . ILE A 1 93 ? 3.860 9.106 -11.829 1.00 91.25 93 ILE A C 1
ATOM 692 O O . ILE A 1 93 ? 3.234 10.159 -11.906 1.00 91.25 93 ILE A O 1
ATOM 696 N N . ILE A 1 94 ? 5.137 8.994 -12.205 1.00 93.75 94 ILE A N 1
ATOM 697 C CA . ILE A 1 94 ? 5.961 10.148 -12.610 1.00 93.75 94 ILE A CA 1
ATOM 698 C C . ILE A 1 94 ? 6.233 10.230 -14.118 1.00 93.75 94 ILE A C 1
ATOM 700 O O . ILE A 1 94 ? 6.726 11.251 -14.590 1.00 93.75 94 ILE A O 1
ATOM 704 N N . GLY A 1 95 ? 5.863 9.198 -14.880 1.00 90.25 95 GLY A N 1
ATOM 705 C CA . GLY A 1 95 ? 6.076 9.104 -16.324 1.00 90.25 95 GLY A CA 1
ATOM 706 C C . GLY A 1 95 ? 7.279 8.236 -16.712 1.00 90.25 95 GLY A C 1
ATOM 707 O O . GLY A 1 95 ? 8.234 8.062 -15.959 1.00 90.25 95 GLY A O 1
ATOM 708 N N . ALA A 1 96 ? 7.242 7.684 -17.929 1.00 88.00 96 ALA A N 1
ATOM 709 C CA . ALA A 1 96 ? 8.277 6.774 -18.436 1.00 88.00 96 ALA A CA 1
ATOM 710 C C . ALA A 1 96 ? 9.610 7.461 -18.793 1.00 88.00 96 ALA A C 1
ATOM 712 O O . ALA A 1 96 ? 10.638 6.794 -18.846 1.00 88.00 96 ALA A O 1
ATOM 713 N N . ASN A 1 97 ? 9.597 8.779 -19.015 1.00 92.25 97 ASN A N 1
ATOM 714 C CA . ASN A 1 97 ? 10.782 9.562 -19.389 1.00 92.25 97 ASN A CA 1
ATOM 715 C C . ASN A 1 97 ? 11.543 10.125 -18.172 1.00 92.25 97 ASN A C 1
ATOM 717 O O . ASN A 1 97 ? 12.481 10.903 -18.337 1.00 92.25 97 ASN A O 1
ATOM 721 N N . SER A 1 98 ? 11.118 9.800 -16.949 1.00 94.50 98 SER A N 1
ATOM 722 C CA . SER A 1 98 ? 11.781 10.253 -15.726 1.00 94.50 98 SER A CA 1
ATOM 723 C C . SER A 1 98 ? 13.093 9.499 -15.461 1.00 94.50 98 SER A C 1
ATOM 725 O O . SER A 1 98 ? 13.257 8.373 -15.933 1.00 94.50 98 SER A O 1
ATOM 727 N N . PRO A 1 99 ? 14.013 10.069 -14.656 1.00 96.75 99 PRO A N 1
ATOM 728 C CA . PRO A 1 99 ? 15.230 9.375 -14.241 1.00 96.75 99 PRO A CA 1
ATOM 729 C C . PRO A 1 99 ? 14.933 8.016 -13.593 1.00 96.75 99 PR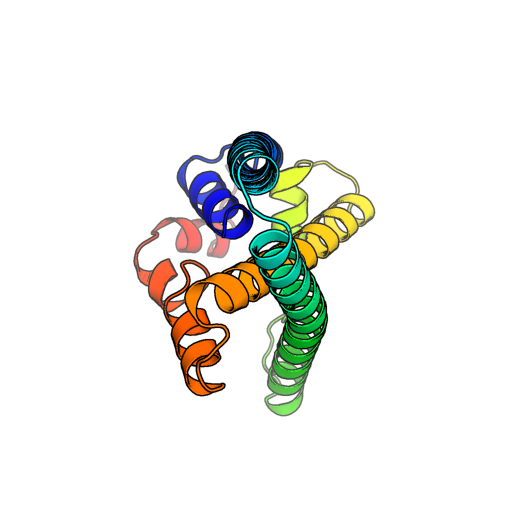O A C 1
ATOM 731 O O . PRO A 1 99 ? 14.013 7.900 -12.780 1.00 96.75 99 PRO A O 1
ATOM 734 N N . GLU A 1 100 ? 15.746 7.002 -13.898 1.00 94.56 100 GLU A N 1
ATOM 735 C CA . GLU A 1 100 ? 15.555 5.625 -13.412 1.00 94.56 100 GLU A CA 1
ATOM 736 C C . GLU A 1 100 ? 15.477 5.545 -11.879 1.00 94.56 100 GLU A C 1
ATOM 738 O O . GLU A 1 100 ? 14.618 4.859 -11.322 1.00 94.56 100 GLU A O 1
ATOM 743 N N . SER A 1 101 ? 16.320 6.311 -11.181 1.00 96.06 101 SER A N 1
ATOM 744 C CA . SER A 1 101 ? 16.313 6.391 -9.718 1.00 96.06 101 SER A CA 1
ATOM 745 C C . SER A 1 101 ? 14.990 6.931 -9.170 1.00 96.06 101 SER A C 1
ATOM 747 O O . SER A 1 101 ? 14.460 6.392 -8.199 1.00 96.06 101 SER A O 1
ATOM 749 N N . ALA A 1 102 ? 14.412 7.949 -9.813 1.00 96.25 102 ALA A N 1
ATOM 750 C CA . ALA A 1 102 ? 13.121 8.504 -9.425 1.00 96.25 102 ALA A CA 1
ATOM 751 C C . ALA A 1 102 ? 11.995 7.487 -9.656 1.00 96.25 102 ALA A C 1
ATOM 753 O O . ALA A 1 102 ? 11.155 7.292 -8.777 1.00 96.25 102 ALA A O 1
ATOM 754 N N . VAL A 1 103 ? 12.012 6.793 -10.799 1.00 95.69 103 VAL A N 1
ATOM 755 C CA . VAL A 1 103 ? 11.055 5.722 -11.114 1.00 95.69 103 VAL A CA 1
ATOM 756 C C . VAL A 1 103 ? 11.105 4.634 -10.041 1.00 95.69 103 VAL A C 1
ATOM 758 O O . VAL A 1 103 ? 10.067 4.219 -9.525 1.00 95.69 103 VAL A O 1
ATOM 761 N N . LEU A 1 104 ? 12.303 4.203 -9.649 1.00 95.94 104 LEU A N 1
ATOM 762 C CA . LEU A 1 104 ? 12.460 3.173 -8.631 1.00 95.94 104 LEU A CA 1
ATOM 763 C C . LEU A 1 104 ? 11.945 3.636 -7.260 1.00 95.94 104 LEU A C 1
ATOM 765 O O . LEU A 1 104 ? 11.200 2.898 -6.615 1.00 95.94 104 LEU A O 1
ATOM 769 N N . ILE A 1 105 ? 12.283 4.858 -6.834 1.00 97.25 105 ILE A N 1
ATOM 770 C CA . ILE A 1 105 ? 11.828 5.425 -5.554 1.00 97.25 105 ILE A CA 1
ATOM 771 C C . ILE A 1 105 ? 10.298 5.466 -5.499 1.00 97.25 105 ILE A C 1
ATOM 773 O O . ILE A 1 105 ? 9.702 4.929 -4.565 1.00 97.25 105 ILE A O 1
ATOM 777 N N . TRP A 1 106 ? 9.648 6.044 -6.511 1.00 96.12 106 TRP A N 1
ATOM 778 C CA . TRP A 1 106 ? 8.186 6.132 -6.551 1.00 96.12 106 TRP A CA 1
ATOM 779 C C . TRP A 1 106 ? 7.520 4.761 -6.642 1.00 96.12 106 TRP A C 1
ATOM 781 O O . TRP A 1 106 ? 6.488 4.535 -6.009 1.00 96.12 106 TRP A O 1
ATOM 791 N N . GLY A 1 107 ? 8.141 3.820 -7.354 1.00 94.56 107 GLY A N 1
ATOM 792 C CA . GLY A 1 107 ? 7.690 2.437 -7.408 1.00 94.56 107 GLY A CA 1
ATOM 793 C C . GLY A 1 107 ? 7.717 1.739 -6.048 1.00 94.56 107 GLY A C 1
ATOM 794 O O . GLY A 1 107 ? 6.741 1.089 -5.670 1.00 94.56 107 GLY A O 1
ATOM 795 N N . ILE A 1 108 ? 8.807 1.897 -5.288 1.00 96.00 108 ILE A N 1
ATOM 796 C CA . ILE A 1 108 ? 8.960 1.324 -3.941 1.00 96.00 108 ILE A CA 1
ATOM 797 C C . ILE A 1 108 ? 7.952 1.951 -2.977 1.00 96.00 108 ILE A C 1
ATOM 799 O O . ILE A 1 108 ? 7.265 1.231 -2.249 1.00 96.00 108 ILE A O 1
ATOM 803 N N . LEU A 1 109 ? 7.828 3.282 -2.996 1.00 95.88 109 LEU A N 1
ATOM 804 C CA . LEU A 1 109 ? 6.874 4.006 -2.156 1.00 95.88 109 LEU A CA 1
ATOM 805 C C . LEU A 1 109 ? 5.442 3.543 -2.421 1.00 95.88 109 LEU A C 1
ATOM 807 O O . LEU A 1 109 ? 4.693 3.278 -1.479 1.00 95.88 109 LEU A O 1
ATOM 811 N N . TYR A 1 110 ? 5.075 3.387 -3.693 1.00 93.94 110 TYR A N 1
ATOM 812 C CA . TYR A 1 110 ? 3.764 2.884 -4.072 1.00 93.94 110 TYR A CA 1
ATOM 813 C C . TYR A 1 110 ? 3.542 1.432 -3.629 1.00 93.94 110 TYR A C 1
ATOM 815 O O . TYR A 1 110 ? 2.492 1.125 -3.064 1.00 93.94 110 TYR A O 1
ATOM 823 N N . HIS A 1 111 ? 4.515 0.542 -3.846 1.00 93.81 111 HIS A N 1
ATOM 824 C CA . HIS A 1 111 ? 4.432 -0.868 -3.439 1.00 93.81 111 HIS A CA 1
ATOM 825 C C . HIS A 1 111 ? 4.193 -1.002 -1.931 1.00 93.81 111 HIS A C 1
ATOM 827 O O . HIS A 1 111 ? 3.256 -1.683 -1.504 1.00 93.81 111 HIS A O 1
ATOM 833 N N . LEU A 1 112 ? 4.963 -0.260 -1.131 1.00 94.38 112 LEU A N 1
ATOM 834 C CA . LEU A 1 112 ? 4.817 -0.229 0.321 1.00 94.38 112 LEU A CA 1
ATOM 835 C C . LEU A 1 112 ? 3.470 0.365 0.754 1.00 94.38 112 LEU A C 1
ATOM 837 O O . LEU A 1 112 ? 2.765 -0.229 1.573 1.00 94.38 112 LEU A O 1
ATOM 841 N N . LEU A 1 113 ? 3.079 1.511 0.182 1.00 92.81 113 LEU A N 1
ATOM 842 C CA . LEU A 1 113 ? 1.789 2.147 0.461 1.00 92.81 113 LEU A CA 1
ATOM 843 C C . LEU A 1 113 ? 0.631 1.191 0.158 1.00 92.81 113 LEU A C 1
ATOM 845 O O . LEU A 1 113 ? -0.314 1.080 0.941 1.00 92.81 113 LEU A O 1
ATOM 849 N N . ASN A 1 114 ? 0.709 0.477 -0.963 1.00 90.19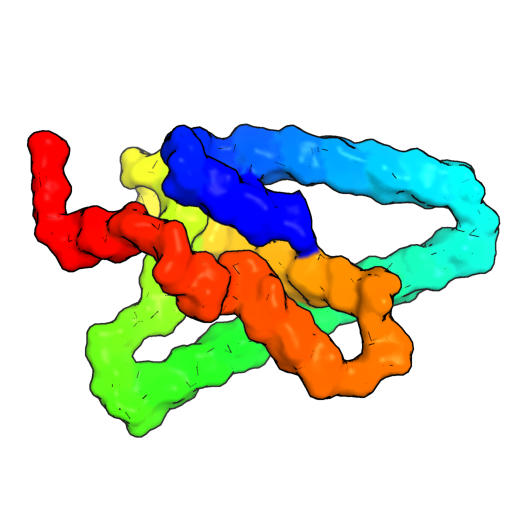 114 ASN A N 1
ATOM 850 C CA . ASN A 1 114 ? -0.318 -0.462 -1.371 1.00 90.19 114 ASN A CA 1
ATOM 851 C C . ASN A 1 114 ? -0.440 -1.637 -0.392 1.00 90.19 114 ASN A C 1
ATOM 853 O O . ASN A 1 114 ? -1.557 -1.969 0.010 1.00 90.19 114 ASN A O 1
ATOM 857 N N . GLY A 1 115 ? 0.682 -2.214 0.049 1.00 89.25 115 GLY A N 1
ATOM 858 C CA . GLY A 1 115 ? 0.703 -3.261 1.075 1.00 89.25 115 GLY A CA 1
ATOM 859 C C . GLY A 1 115 ? 0.120 -2.799 2.416 1.00 89.25 115 GLY A C 1
ATOM 860 O O . GLY A 1 115 ? -0.729 -3.479 3.000 1.00 89.25 115 GLY A O 1
ATOM 861 N N . ILE A 1 116 ? 0.475 -1.590 2.863 1.00 92.88 116 ILE A N 1
ATOM 862 C CA . ILE A 1 116 ? -0.081 -0.965 4.074 1.00 92.88 116 ILE A CA 1
ATOM 863 C C . ILE A 1 116 ? -1.597 -0.783 3.957 1.00 92.88 116 ILE A C 1
ATOM 865 O O . ILE A 1 116 ? -2.350 -1.247 4.813 1.00 92.88 116 ILE A O 1
ATOM 869 N N . LEU A 1 117 ? -2.082 -0.149 2.886 1.00 90.44 117 LEU A N 1
ATOM 870 C CA . LEU A 1 117 ? -3.514 0.104 2.696 1.00 90.44 117 LEU A CA 1
ATOM 871 C C . LEU A 1 117 ? -4.325 -1.179 2.484 1.00 90.44 117 LEU A C 1
ATOM 873 O O . LEU A 1 117 ? -5.550 -1.175 2.657 1.00 90.44 117 LEU A O 1
ATOM 877 N N . PHE A 1 118 ? -3.672 -2.260 2.069 1.00 87.69 118 PHE A N 1
ATOM 878 C CA . PHE A 1 118 ? -4.271 -3.580 1.978 1.00 87.69 118 PHE A CA 1
ATOM 879 C C . PHE A 1 118 ? -4.472 -4.207 3.364 1.00 87.69 118 PHE A C 1
ATOM 881 O O . PHE A 1 118 ? -5.581 -4.645 3.683 1.00 87.69 118 PHE A O 1
ATOM 888 N N . ALA A 1 119 ? -3.442 -4.175 4.211 1.00 90.00 119 ALA A N 1
ATOM 889 C CA . ALA A 1 119 ? -3.497 -4.696 5.575 1.00 90.00 119 ALA A CA 1
ATOM 890 C C . ALA A 1 119 ? -4.388 -3.855 6.505 1.00 90.00 119 ALA A C 1
ATOM 892 O O . ALA A 1 119 ? -5.154 -4.407 7.293 1.00 90.00 119 ALA A O 1
ATOM 893 N N . VAL A 1 120 ? -4.382 -2.525 6.367 1.00 91.00 120 VAL A N 1
ATOM 894 C CA . VAL A 1 120 ? -5.319 -1.647 7.087 1.00 91.00 120 VAL A CA 1
ATOM 895 C C . VAL A 1 120 ? -6.763 -2.011 6.746 1.00 91.00 120 VAL A C 1
ATOM 897 O O . VAL A 1 120 ? -7.566 -2.229 7.652 1.00 91.00 120 VAL A O 1
ATOM 900 N N . ALA A 1 121 ? -7.098 -2.158 5.460 1.00 88.75 121 ALA A N 1
ATOM 901 C CA . ALA A 1 121 ? -8.443 -2.568 5.055 1.00 88.75 121 ALA A CA 1
ATOM 902 C C . ALA A 1 121 ? -8.834 -3.933 5.650 1.00 88.75 121 ALA A C 1
ATOM 904 O O . ALA A 1 121 ? -9.947 -4.080 6.159 1.00 88.75 121 ALA A O 1
ATOM 905 N N . TYR A 1 122 ? -7.902 -4.892 5.669 1.00 86.69 122 TYR A N 1
ATOM 906 C CA . TYR A 1 122 ? -8.107 -6.182 6.324 1.00 86.69 122 TYR A CA 1
ATOM 907 C C . TYR A 1 122 ? -8.423 -6.033 7.819 1.00 86.69 122 TYR A C 1
ATOM 909 O O . TYR A 1 122 ? -9.405 -6.597 8.292 1.00 86.69 122 TYR A O 1
ATOM 917 N N . CYS A 1 123 ? -7.660 -5.238 8.576 1.00 89.56 123 CYS A N 1
ATOM 918 C CA . CYS A 1 123 ? -7.911 -5.034 10.007 1.00 89.56 123 CYS A CA 1
ATOM 919 C C . CYS A 1 123 ? -9.283 -4.400 10.291 1.00 89.56 123 CYS A C 1
ATOM 921 O O . CYS A 1 123 ? -9.928 -4.726 11.294 1.00 89.56 123 CYS A O 1
ATOM 923 N N . PHE A 1 124 ? -9.767 -3.520 9.411 1.00 88.06 124 PHE A N 1
ATOM 924 C CA . PHE A 1 124 ? -11.101 -2.939 9.553 1.00 88.06 124 PHE A CA 1
ATOM 925 C C . PHE A 1 124 ? -12.219 -3.948 9.283 1.00 88.06 124 PHE A C 1
ATOM 927 O O . PHE A 1 124 ? -13.132 -4.034 10.108 1.00 88.06 124 PHE A O 1
ATOM 934 N N . LEU A 1 125 ? -12.116 -4.731 8.205 1.00 85.56 125 LEU A N 1
ATOM 935 C CA . LEU A 1 125 ? -13.167 -5.651 7.750 1.00 85.56 125 LEU A CA 1
ATOM 936 C C . LEU A 1 125 ? -13.147 -7.007 8.474 1.00 85.56 125 LEU A C 1
ATOM 938 O O . LEU A 1 125 ? -14.195 -7.566 8.788 1.00 85.56 125 LEU A O 1
ATOM 942 N N . PHE A 1 126 ? -11.955 -7.523 8.770 1.00 85.00 126 PHE A N 1
ATOM 943 C CA . PHE A 1 126 ? -11.728 -8.899 9.219 1.00 85.00 126 PHE A CA 1
ATOM 944 C C . PHE A 1 126 ? -10.794 -9.010 10.429 1.00 85.00 126 PHE A C 1
ATOM 946 O O . PHE A 1 126 ? -10.418 -10.120 10.785 1.00 85.00 126 PHE A O 1
ATOM 953 N N . GLY A 1 127 ? -10.431 -7.912 11.102 1.00 71.88 127 GLY A N 1
ATOM 954 C CA . GLY A 1 127 ? -9.415 -7.911 12.170 1.00 71.88 127 GLY A CA 1
ATOM 955 C C . GLY A 1 127 ? -9.642 -8.876 13.348 1.00 71.88 127 GLY A C 1
ATOM 956 O O . GLY A 1 127 ? -8.694 -9.179 14.058 1.00 71.88 127 GLY A O 1
ATOM 957 N N . ASN A 1 128 ? -10.859 -9.402 13.528 1.00 73.38 128 ASN A N 1
ATOM 958 C CA . ASN A 1 128 ? -11.181 -10.408 14.552 1.00 73.38 128 ASN A CA 1
ATOM 959 C C . ASN A 1 128 ? -11.115 -11.859 14.027 1.00 73.38 128 ASN A C 1
ATOM 961 O O . ASN A 1 128 ? -11.507 -12.793 14.723 1.00 73.38 128 ASN A O 1
ATOM 965 N N . ARG A 1 129 ? -10.707 -12.065 12.772 1.00 80.44 129 ARG A N 1
ATOM 966 C CA . ARG A 1 129 ? -10.662 -13.369 12.102 1.00 80.44 129 ARG A CA 1
ATOM 967 C C . ARG A 1 129 ? -9.228 -13.901 12.055 1.00 80.44 129 ARG A C 1
ATOM 969 O O . ARG A 1 129 ? -8.263 -13.143 12.048 1.00 80.44 129 ARG A O 1
ATOM 976 N N . ASN A 1 130 ? -9.098 -15.227 12.014 1.00 80.56 130 ASN A N 1
ATOM 977 C CA . ASN A 1 130 ? -7.799 -15.901 11.961 1.00 80.56 130 ASN A CA 1
ATOM 978 C C . ASN A 1 130 ? -7.041 -15.633 10.641 1.00 80.56 130 ASN A C 1
ATOM 980 O O . ASN A 1 130 ? -7.611 -15.172 9.654 1.00 80.56 130 ASN A O 1
ATOM 984 N N . TRP A 1 131 ? -5.751 -15.972 10.615 1.00 76.38 131 TRP A N 1
ATOM 985 C CA . TRP A 1 131 ? -4.830 -15.724 9.495 1.00 76.38 131 TRP A CA 1
ATOM 986 C C . TRP A 1 131 ? -5.291 -16.281 8.137 1.00 76.38 131 TRP A C 1
ATOM 988 O O . TRP A 1 131 ? -4.935 -15.719 7.102 1.00 76.38 131 TRP A O 1
ATOM 998 N N . LYS A 1 132 ? -6.122 -17.336 8.115 1.00 84.19 132 LYS A N 1
ATOM 999 C CA . LYS A 1 132 ? -6.658 -17.912 6.868 1.00 84.19 132 LYS A CA 1
ATOM 1000 C 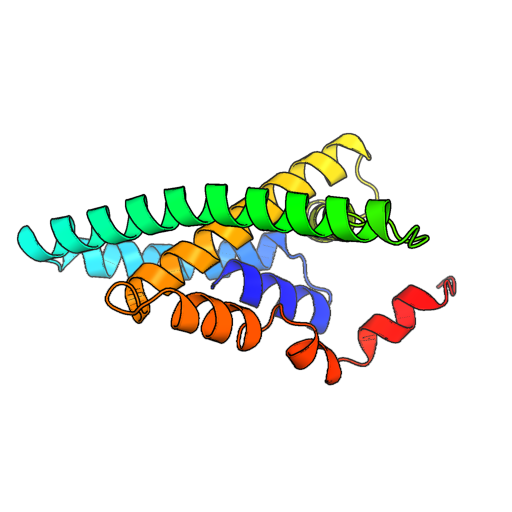C . LYS A 1 132 ? -7.502 -16.897 6.097 1.00 84.19 132 LYS A C 1
ATOM 1002 O O . LYS A 1 132 ? -7.461 -16.872 4.871 1.00 84.19 132 LYS A O 1
ATOM 1007 N N . TRP A 1 133 ? -8.217 -16.022 6.805 1.00 81.75 133 TRP A N 1
ATOM 1008 C CA . TRP A 1 133 ? -8.968 -14.934 6.178 1.00 81.75 133 TRP A CA 1
ATOM 1009 C C . TRP A 1 133 ? -8.050 -13.895 5.540 1.00 81.75 133 TRP A C 1
ATOM 1011 O O . TRP A 1 133 ? -8.418 -13.324 4.520 1.00 81.75 133 TRP A O 1
ATOM 1021 N N . GLY A 1 134 ? -6.844 -13.697 6.075 1.00 73.62 134 GLY A N 1
ATOM 1022 C CA . GLY A 1 134 ? -5.817 -12.859 5.452 1.00 73.62 134 GLY A CA 1
ATOM 1023 C C . GLY A 1 134 ? -5.365 -13.414 4.102 1.00 73.62 134 GLY A C 1
ATOM 1024 O O . GLY A 1 134 ? -5.226 -12.660 3.141 1.00 73.62 134 GLY A O 1
ATOM 1025 N N . ILE A 1 135 ? -5.223 -14.738 3.999 1.00 77.50 135 ILE A N 1
ATOM 1026 C CA . ILE A 1 135 ? -4.909 -15.413 2.733 1.00 77.50 135 ILE A CA 1
ATOM 1027 C C . ILE A 1 135 ? -6.078 -15.300 1.754 1.00 77.50 135 ILE A C 1
ATOM 1029 O O . ILE A 1 135 ? -5.877 -14.891 0.614 1.00 77.50 135 ILE A O 1
ATOM 1033 N N . ALA A 1 136 ? -7.301 -15.606 2.194 1.00 81.62 136 ALA A N 1
ATOM 1034 C CA . ALA A 1 136 ? -8.491 -15.482 1.352 1.00 81.62 136 ALA A CA 1
ATOM 1035 C C . ALA A 1 136 ? -8.670 -14.045 0.833 1.00 81.62 136 ALA A C 1
ATOM 1037 O O . ALA A 1 136 ? -8.945 -13.838 -0.344 1.00 81.62 136 ALA A O 1
ATOM 1038 N N . TRP A 1 137 ? -8.436 -13.050 1.690 1.00 80.12 137 TRP A N 1
ATOM 1039 C CA . TRP A 1 137 ? -8.437 -11.634 1.337 1.00 80.12 137 TRP A CA 1
ATOM 1040 C C . TRP A 1 137 ? -7.370 -11.298 0.289 1.00 80.12 137 TRP A C 1
ATOM 1042 O O . TRP A 1 137 ? -7.672 -10.619 -0.690 1.00 80.12 137 TRP A O 1
ATOM 1052 N N . ALA A 1 138 ? -6.142 -11.806 0.446 1.00 71.88 138 ALA A N 1
ATOM 1053 C CA . ALA A 1 138 ? -5.064 -11.632 -0.532 1.00 71.88 138 ALA A CA 1
ATOM 1054 C C . ALA A 1 138 ? -5.412 -12.231 -1.902 1.00 71.88 138 ALA A C 1
ATOM 1056 O O . ALA A 1 138 ? -5.131 -11.614 -2.928 1.00 71.88 138 ALA A O 1
ATOM 1057 N N . ILE A 1 139 ? -6.067 -13.394 -1.917 1.00 71.38 139 ILE A N 1
ATOM 1058 C CA . ILE A 1 139 ? -6.497 -14.078 -3.142 1.00 71.38 139 ILE A CA 1
ATOM 1059 C C . ILE A 1 139 ? -7.676 -13.352 -3.805 1.00 71.38 139 ILE A C 1
ATOM 1061 O O . ILE A 1 139 ? -7.672 -13.173 -5.019 1.00 71.38 139 ILE A O 1
ATOM 1065 N N . ALA A 1 140 ? -8.672 -12.913 -3.033 1.00 64.94 140 ALA A N 1
ATOM 1066 C CA . ALA A 1 140 ? -9.857 -12.223 -3.549 1.00 64.94 140 ALA A CA 1
ATOM 1067 C C . ALA A 1 140 ? -9.584 -10.766 -3.967 1.00 64.94 140 ALA A C 1
ATOM 1069 O O . ALA A 1 140 ? -10.407 -10.143 -4.635 1.00 64.94 140 ALA A O 1
ATOM 1070 N N . SER A 1 141 ? -8.441 -10.208 -3.562 1.00 58.66 141 SER A N 1
ATOM 1071 C CA . SER A 1 141 ? -8.030 -8.855 -3.920 1.00 58.66 141 SER A CA 1
ATOM 1072 C C . SER A 1 141 ? -7.874 -8.698 -5.438 1.00 58.66 141 SER A C 1
ATOM 1074 O O . SER A 1 141 ? -7.281 -9.576 -6.067 1.00 58.66 141 SER A O 1
ATOM 1076 N N . PRO A 1 142 ? -8.260 -7.546 -6.025 1.00 52.25 142 PRO A N 1
ATOM 1077 C CA . PRO A 1 142 ? -8.026 -7.232 -7.441 1.00 52.25 142 PRO A CA 1
ATOM 1078 C C . PRO A 1 142 ? -6.558 -7.353 -7.900 1.00 52.25 142 PRO A C 1
ATOM 1080 O O . PRO A 1 142 ? -6.282 -7.357 -9.095 1.00 52.25 142 PRO A O 1
ATOM 1083 N N . ASN A 1 143 ? -5.610 -7.441 -6.959 1.00 50.56 143 ASN A N 1
ATOM 1084 C CA . ASN A 1 143 ? -4.175 -7.579 -7.215 1.00 50.56 143 ASN A CA 1
ATOM 1085 C C . ASN A 1 143 ? -3.712 -9.028 -7.477 1.00 50.56 143 ASN A C 1
ATOM 1087 O O . ASN A 1 143 ? -2.563 -9.220 -7.885 1.00 50.56 143 ASN A O 1
ATOM 1091 N N . SER A 1 144 ? -4.549 -10.042 -7.224 1.00 48.88 144 SER A N 1
ATOM 1092 C CA . SER A 1 144 ? -4.198 -11.442 -7.481 1.00 48.88 144 SER A CA 1
ATOM 1093 C C . SER A 1 144 ? -4.244 -11.754 -8.982 1.00 48.88 144 SER A C 1
ATOM 1095 O O . SER A 1 144 ? -5.047 -11.199 -9.733 1.00 48.88 144 SER A O 1
ATOM 1097 N N . ASP A 1 145 ? -3.391 -12.668 -9.450 1.00 46.22 145 ASP A N 1
ATOM 1098 C CA . ASP A 1 145 ? -3.366 -13.076 -10.866 1.00 46.22 145 ASP A CA 1
ATOM 1099 C C . ASP A 1 145 ? -4.684 -13.736 -11.326 1.00 46.22 145 ASP A C 1
ATOM 1101 O O . ASP A 1 145 ? -4.960 -13.808 -12.523 1.00 46.22 145 ASP A O 1
ATOM 1105 N N . ILE A 1 146 ? -5.550 -14.131 -10.385 1.00 43.59 146 ILE A N 1
ATOM 1106 C CA . ILE A 1 146 ? -6.913 -14.612 -10.647 1.00 43.59 146 ILE A CA 1
ATOM 1107 C C . ILE A 1 146 ? -7.823 -13.465 -11.125 1.00 43.59 146 ILE A C 1
ATOM 1109 O O . ILE A 1 146 ? -8.640 -13.680 -12.016 1.00 43.59 146 ILE A O 1
ATOM 1113 N N . GLY A 1 147 ? -7.634 -12.235 -10.630 1.00 40.12 147 GLY A N 1
ATOM 1114 C CA . GLY A 1 147 ? -8.326 -11.041 -11.137 1.00 40.12 147 GLY A CA 1
ATOM 1115 C C . GLY A 1 147 ? -7.790 -10.555 -12.490 1.00 40.12 147 GLY A C 1
ATOM 1116 O O . GLY A 1 147 ? -8.540 -10.034 -13.313 1.00 40.12 147 GLY A O 1
ATOM 1117 N N . LYS A 1 148 ? -6.501 -10.787 -12.772 1.00 45.31 148 LYS A N 1
ATOM 1118 C CA . LYS A 1 148 ? -5.853 -10.382 -14.036 1.00 45.31 148 LYS A CA 1
ATOM 1119 C C . LYS A 1 148 ? -6.215 -11.259 -15.233 1.00 45.31 148 LYS A C 1
ATOM 1121 O O . LYS A 1 148 ? -5.955 -10.863 -16.367 1.00 45.31 148 LYS A O 1
ATOM 1126 N N . ARG A 1 149 ? -6.852 -12.415 -15.010 1.00 42.38 149 ARG A N 1
ATOM 1127 C CA . ARG A 1 149 ? -7.300 -13.331 -16.073 1.00 42.38 149 ARG A CA 1
ATOM 1128 C C . ARG A 1 149 ? -8.411 -12.749 -16.971 1.00 42.38 149 ARG A C 1
ATOM 1130 O O . ARG A 1 149 ? -8.800 -13.405 -17.929 1.00 42.38 149 ARG A O 1
ATOM 1137 N N . PHE A 1 150 ? -8.864 -11.518 -16.704 1.00 43.53 150 PHE A N 1
ATOM 1138 C CA . PHE A 1 150 ? -9.877 -10.786 -17.474 1.00 43.53 150 PHE A CA 1
ATOM 1139 C C . PHE A 1 150 ? -9.372 -9.510 -18.178 1.00 43.53 150 PHE A C 1
ATOM 1141 O O . PHE A 1 150 ? -10.184 -8.783 -18.741 1.00 43.53 150 PHE A O 1
ATOM 1148 N N . SER A 1 151 ? -8.064 -9.214 -18.183 1.00 38.19 151 SER A N 1
ATOM 1149 C CA . SER A 1 151 ? -7.527 -8.031 -18.879 1.00 38.19 151 SER A CA 1
ATOM 1150 C C . SER A 1 151 ? -6.661 -8.420 -20.090 1.00 38.19 151 SER A C 1
ATOM 1152 O O . SER A 1 151 ? -5.551 -8.926 -19.903 1.00 38.19 151 SER A O 1
ATOM 1154 N N . PRO A 1 152 ? -7.107 -8.150 -21.334 1.00 41.78 152 PRO A N 1
ATOM 1155 C CA . PRO A 1 152 ? -6.323 -8.376 -22.556 1.00 41.78 152 PRO A CA 1
ATOM 1156 C C . PRO A 1 152 ? -5.019 -7.557 -22.628 1.00 41.78 152 PRO A C 1
ATOM 1158 O O . PRO A 1 152 ? -4.150 -7.836 -23.452 1.00 41.78 152 PRO A O 1
ATOM 1161 N N . PHE A 1 153 ? -4.850 -6.547 -21.768 1.00 43.06 153 PHE A N 1
ATOM 1162 C CA . PHE A 1 153 ? -3.774 -5.557 -21.870 1.00 43.06 153 PHE A CA 1
ATOM 1163 C C . PHE A 1 153 ? -2.384 -6.082 -21.480 1.00 43.06 153 PHE A C 1
ATOM 1165 O O . PHE A 1 153 ? -1.378 -5.629 -22.025 1.00 43.06 153 PHE A O 1
ATOM 1172 N N . LEU A 1 154 ? -2.293 -7.088 -20.601 1.00 41.22 154 LEU A N 1
ATOM 1173 C CA . LEU A 1 154 ? -0.995 -7.651 -20.189 1.00 41.22 154 LEU A CA 1
ATOM 1174 C C . LEU A 1 154 ? -0.324 -8.504 -21.276 1.00 41.22 154 LEU A C 1
ATOM 1176 O O . LEU A 1 154 ? 0.872 -8.782 -21.181 1.00 41.22 154 LEU A O 1
ATOM 1180 N N . VAL A 1 155 ? -1.060 -8.880 -22.326 1.00 45.72 155 VAL A N 1
ATOM 1181 C CA . VAL A 1 155 ? -0.489 -9.534 -23.511 1.00 45.72 155 VAL A CA 1
ATOM 1182 C C . VAL A 1 155 ? 0.294 -8.525 -24.362 1.00 45.72 155 VAL A C 1
ATOM 1184 O O . VAL A 1 155 ? 1.358 -8.866 -24.874 1.00 45.72 155 VAL A O 1
ATOM 1187 N N . ARG A 1 156 ? -0.143 -7.257 -24.430 1.00 43.84 156 ARG A N 1
ATOM 1188 C CA . ARG A 1 156 ? 0.494 -6.219 -25.265 1.00 43.84 156 ARG A CA 1
ATOM 1189 C C . ARG A 1 156 ? 1.889 -5.813 -24.787 1.00 43.84 156 ARG A C 1
ATOM 1191 O O . ARG A 1 156 ? 2.792 -5.678 -25.601 1.00 43.84 156 ARG A O 1
ATOM 1198 N N . TYR A 1 157 ? 2.114 -5.709 -23.477 1.00 40.72 157 TYR A N 1
ATOM 1199 C CA . TYR A 1 157 ? 3.441 -5.363 -22.939 1.00 40.72 157 TYR A CA 1
ATOM 1200 C C . TYR A 1 157 ? 4.452 -6.522 -22.969 1.00 40.72 157 TYR A C 1
ATOM 1202 O O . TYR A 1 157 ? 5.640 -6.314 -22.720 1.00 40.72 157 TYR A O 1
ATOM 1210 N N . LYS A 1 158 ? 4.004 -7.751 -23.259 1.00 42.97 158 LYS A N 1
ATOM 1211 C CA . LYS A 1 158 ? 4.875 -8.932 -23.338 1.00 42.97 158 LYS A CA 1
ATOM 1212 C C . LYS A 1 158 ? 5.501 -9.124 -24.726 1.00 42.97 158 LYS A C 1
ATOM 1214 O O . LYS A 1 158 ? 6.418 -9.930 -24.836 1.00 42.97 158 LYS A O 1
ATOM 1219 N N . LEU A 1 159 ? 5.034 -8.398 -25.747 1.00 42.00 159 LEU A N 1
ATOM 1220 C CA . LEU A 1 159 ? 5.435 -8.600 -27.146 1.00 42.00 159 LEU A CA 1
ATOM 1221 C C . LEU A 1 159 ? 6.325 -7.502 -27.740 1.00 42.00 159 LEU A C 1
ATOM 1223 O O . LEU A 1 159 ? 6.707 -7.627 -28.893 1.00 42.00 159 LEU A O 1
ATOM 1227 N N . GLY A 1 160 ? 6.719 -6.480 -26.973 1.00 38.12 160 GLY A N 1
ATOM 1228 C CA . GLY A 1 160 ? 7.772 -5.550 -27.403 1.00 38.12 160 GLY A CA 1
ATOM 1229 C C . GLY A 1 160 ? 7.520 -4.849 -28.742 1.00 38.12 160 GLY A C 1
ATOM 1230 O O . GLY A 1 160 ? 8.486 -4.458 -29.391 1.00 38.12 160 GLY A O 1
ATOM 1231 N N . GLU A 1 161 ? 6.264 -4.692 -29.167 1.00 34.12 161 GLU A N 1
ATOM 1232 C CA . GLU A 1 161 ? 5.984 -3.983 -30.411 1.00 34.12 161 GLU A CA 1
ATOM 1233 C C . GLU A 1 161 ? 6.137 -2.469 -30.201 1.00 34.12 161 GLU A C 1
ATOM 1235 O O . GLU A 1 161 ? 5.534 -1.910 -29.274 1.00 34.12 161 GLU A O 1
ATOM 1240 N N . PRO A 1 162 ? 6.978 -1.798 -31.009 1.00 42.78 162 PRO A N 1
ATOM 1241 C CA . PRO A 1 162 ? 7.056 -0.349 -31.015 1.00 42.78 162 PRO A CA 1
ATOM 1242 C C . PRO A 1 162 ? 5.776 0.243 -31.623 1.00 42.78 162 PRO A C 1
ATOM 1244 O O . PRO A 1 162 ? 5.050 -0.427 -32.353 1.00 42.78 162 PRO A O 1
ATOM 1247 N N . ARG A 1 163 ? 5.509 1.494 -31.243 1.00 51.22 163 ARG A N 1
ATOM 1248 C CA . ARG A 1 163 ? 4.298 2.262 -31.572 1.00 51.22 163 ARG A CA 1
ATOM 1249 C C . ARG A 1 163 ? 4.033 2.379 -33.066 1.00 51.22 163 ARG A C 1
ATOM 1251 O O . ARG A 1 163 ? 5.023 2.571 -33.805 1.00 51.22 163 ARG A O 1
#

Organism: NCBI:txid2303981

Foldseek 3Di:
DQLLVLVVCCLVVVAQSQVSCVVSVVVVVVVVVVCCVVDDPVVVVLLVVLLVQLQVVLQVVLVVVLVVLVCVCVVVVPPDDSCVCLLVQLCSHPNPPDDSVSSNVSSVVSSSVVSSVLSSVCSVPPVVHDCVVVVVSVCPRCPHVVVVVPDPSVVVVVPPDDD